Protein AF-A0A376REC2-F1 (afdb_monomer)

Foldseek 3Di:
DDFDFFEACQVCQVPQLVCCVVVVAQEAEHADDHDDSNVVSCVVSVHDYDHDPDDGRPPPPDDD

Solvent-accessible surface area (backbone atoms only — not comparable to full-atom values): 3989 Å² total; per-residue (Å²): 140,87,73,87,50,68,55,66,37,62,81,44,37,90,49,42,37,62,46,34,70,75,68,64,56,46,72,47,76,23,25,71,72,74,60,71,59,36,54,53,33,22,67,77,66,65,29,44,78,43,69,52,95,67,70,73,52,73,76,78,63,74,82,127

Structure (mmCIF, N/CA/C/O backbone):
data_AF-A0A376REC2-F1
#
_entry.id   AF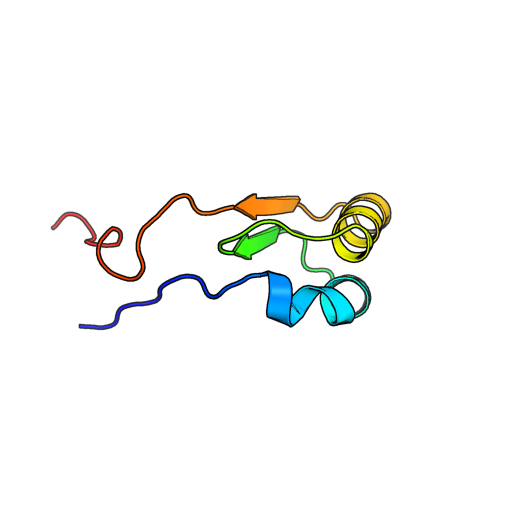-A0A376REC2-F1
#
loop_
_atom_site.group_PDB
_atom_site.id
_atom_site.type_symbol
_atom_site.label_atom_id
_atom_site.label_alt_id
_atom_site.label_comp_id
_atom_site.label_asym_id
_atom_site.label_entity_id
_atom_site.label_seq_id
_atom_site.pdbx_PDB_ins_code
_atom_site.Cartn_x
_atom_site.Cartn_y
_atom_site.Cartn_z
_atom_site.occupancy
_atom_site.B_iso_or_equiv
_atom_site.auth_seq_id
_atom_site.auth_comp_id
_atom_site.auth_asym_id
_atom_site.auth_atom_id
_atom_site.pdbx_PDB_model_num
ATOM 1 N N . MET A 1 1 ? -7.809 -1.456 -27.589 1.00 50.25 1 MET A N 1
ATOM 2 C CA . MET A 1 1 ? -6.722 -2.129 -26.842 1.00 50.25 1 MET A CA 1
ATOM 3 C C . MET A 1 1 ? -6.330 -1.205 -25.704 1.00 50.25 1 MET A C 1
ATOM 5 O O . MET A 1 1 ? -5.885 -0.104 -25.986 1.00 50.25 1 MET A O 1
ATOM 9 N N . VAL A 1 2 ? -6.586 -1.591 -24.453 1.00 58.62 2 VAL A N 1
ATOM 10 C CA . VAL A 1 2 ? -6.282 -0.766 -23.271 1.00 58.62 2 VAL A CA 1
ATOM 11 C C . VAL A 1 2 ? -5.202 -1.486 -22.478 1.00 58.62 2 VAL A C 1
ATOM 13 O O . VAL A 1 2 ? -5.320 -2.681 -22.225 1.00 58.62 2 VAL A O 1
ATOM 16 N N . SER A 1 3 ? -4.134 -0.775 -22.135 1.00 66.75 3 SER A N 1
ATOM 17 C CA . SER A 1 3 ? -3.062 -1.288 -21.287 1.00 66.75 3 SER A CA 1
ATOM 18 C C . SER A 1 3 ? -3.110 -0.568 -19.948 1.00 66.75 3 SER A C 1
ATOM 20 O O . SER A 1 3 ? -2.996 0.654 -19.913 1.00 66.75 3 SER A O 1
ATOM 22 N N . VAL A 1 4 ? -3.193 -1.324 -18.855 1.00 71.94 4 VAL A N 1
ATOM 23 C CA . VAL A 1 4 ? -3.099 -0.801 -17.487 1.00 71.94 4 VAL A CA 1
ATOM 24 C C . VAL A 1 4 ? -1.814 -1.344 -16.868 1.00 71.94 4 VAL A C 1
ATOM 26 O O . VAL A 1 4 ? -1.761 -2.471 -16.388 1.00 71.94 4 VAL A O 1
ATOM 29 N N . GLY A 1 5 ? -0.733 -0.569 -16.967 1.00 73.00 5 GLY A N 1
ATOM 30 C CA . GLY A 1 5 ? 0.544 -0.900 -16.332 1.00 73.00 5 GLY A CA 1
ATOM 31 C C . GLY A 1 5 ? 0.648 -0.288 -14.930 1.00 73.00 5 GLY A C 1
ATOM 32 O O . GLY A 1 5 ? 0.108 0.799 -14.715 1.00 73.00 5 GLY A O 1
ATOM 33 N N . PRO A 1 6 ? 1.365 -0.925 -13.987 1.00 73.88 6 PRO A N 1
ATOM 34 C CA . PRO A 1 6 ? 1.580 -0.354 -12.663 1.00 73.88 6 PRO A CA 1
ATOM 35 C C . PRO A 1 6 ? 2.483 0.886 -12.736 1.00 73.88 6 PRO A C 1
ATOM 37 O O . PRO A 1 6 ? 3.474 0.929 -13.476 1.00 73.88 6 PRO A O 1
ATOM 40 N N . THR A 1 7 ? 2.151 1.895 -11.935 1.00 76.00 7 THR A N 1
ATOM 41 C CA . THR A 1 7 ? 2.954 3.117 -11.780 1.00 76.00 7 THR A CA 1
ATOM 42 C C . THR A 1 7 ? 3.960 2.954 -10.635 1.00 76.00 7 THR A C 1
ATOM 44 O O . THR A 1 7 ? 3.828 2.061 -9.799 1.00 76.00 7 THR A O 1
ATOM 47 N N . THR A 1 8 ? 5.020 3.770 -10.636 1.00 72.38 8 THR A N 1
ATOM 48 C CA . THR A 1 8 ? 6.034 3.772 -9.571 1.00 72.38 8 THR A CA 1
ATOM 49 C C . THR A 1 8 ? 5.403 4.075 -8.208 1.00 72.38 8 THR A C 1
ATOM 51 O O . THR A 1 8 ? 4.825 5.150 -8.049 1.00 72.38 8 THR A O 1
ATOM 54 N N . SER A 1 9 ? 5.560 3.165 -7.243 1.00 65.62 9 SER A N 1
ATOM 55 C CA . SER A 1 9 ? 4.989 3.250 -5.888 1.00 65.62 9 SER A CA 1
ATOM 56 C C . SER A 1 9 ? 5.572 4.389 -5.046 1.00 65.62 9 SER A C 1
ATOM 58 O O . SER A 1 9 ? 4.831 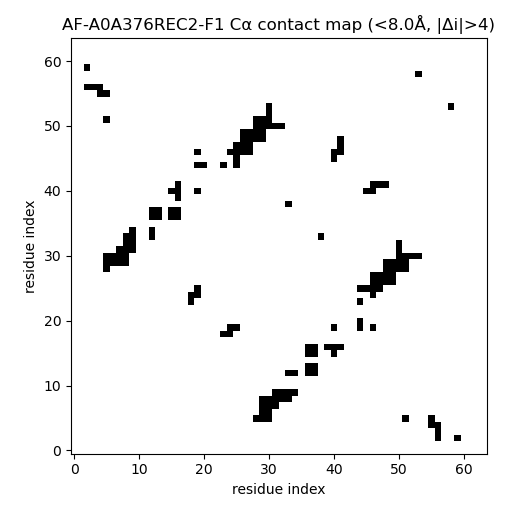5.023 -4.310 1.00 65.62 9 SER A O 1
ATOM 60 N N . MET A 1 10 ? 6.841 4.766 -5.248 1.00 66.06 10 MET A N 1
ATOM 61 C CA . MET A 1 10 ? 7.488 5.877 -4.519 1.00 66.06 10 MET A CA 1
ATOM 62 C C . MET A 1 10 ? 6.739 7.221 -4.585 1.00 66.06 10 MET A C 1
ATOM 64 O O . MET A 1 10 ? 6.927 8.071 -3.725 1.00 66.06 10 MET A O 1
ATOM 68 N N . ARG A 1 11 ? 5.898 7.452 -5.604 1.00 71.88 11 ARG A N 1
ATOM 69 C CA . ARG A 1 11 ? 5.109 8.695 -5.702 1.00 71.88 11 ARG A CA 1
ATOM 70 C C . ARG A 1 11 ? 3.968 8.767 -4.687 1.00 71.88 11 ARG A C 1
ATOM 72 O O . ARG A 1 11 ? 3.476 9.859 -4.436 1.00 71.88 11 ARG A O 1
ATOM 79 N N . MET A 1 12 ? 3.533 7.625 -4.162 1.00 72.38 12 MET A N 1
ATOM 80 C CA . MET A 1 12 ? 2.432 7.521 -3.204 1.00 72.38 12 MET A CA 1
ATOM 81 C C . MET A 1 12 ? 2.914 7.295 -1.767 1.00 72.38 12 MET A C 1
ATOM 83 O O . MET A 1 12 ? 2.087 7.298 -0.863 1.00 72.38 12 MET A O 1
ATOM 87 N N . GLU A 1 13 ? 4.226 7.195 -1.538 1.00 76.62 13 GLU A N 1
ATOM 88 C CA . GLU A 1 13 ? 4.803 6.820 -0.240 1.00 76.62 13 GLU A CA 1
ATOM 89 C C . GLU A 1 13 ? 4.391 7.763 0.903 1.00 76.62 13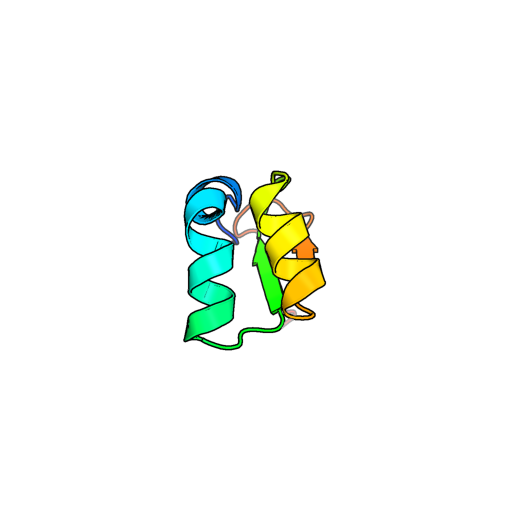 GLU A C 1
ATOM 91 O O . GLU A 1 13 ? 4.026 7.313 1.987 1.00 76.62 13 GLU A O 1
ATOM 96 N N . SER A 1 14 ? 4.380 9.078 0.657 1.00 74.69 14 SER A N 1
ATOM 97 C CA . SER A 1 14 ? 3.978 10.073 1.661 1.00 74.69 14 SER A CA 1
ATOM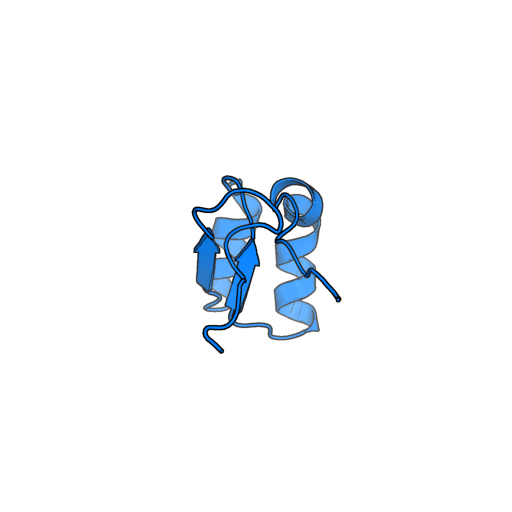 98 C C . SER A 1 14 ? 2.490 10.019 2.008 1.00 74.69 14 SER A C 1
ATOM 100 O O . SER A 1 14 ? 2.106 10.434 3.095 1.00 74.69 14 SER A O 1
ATOM 102 N N . PHE A 1 15 ? 1.657 9.510 1.098 1.00 78.75 15 PHE A N 1
ATOM 103 C CA . PHE A 1 15 ? 0.200 9.497 1.238 1.00 78.75 15 PHE A CA 1
ATOM 104 C C . PHE A 1 15 ? -0.350 8.115 1.585 1.00 78.75 15 PHE A C 1
ATOM 106 O O . PHE A 1 15 ? -1.497 8.003 2.002 1.00 78.75 15 PHE A O 1
ATOM 113 N N . GLU A 1 16 ? 0.443 7.055 1.442 1.00 77.38 16 GLU A N 1
ATOM 114 C CA . GLU A 1 16 ? -0.023 5.675 1.570 1.00 77.38 16 GLU A CA 1
ATOM 115 C C . GLU A 1 16 ? -0.551 5.363 2.969 1.00 77.38 16 GLU A C 1
ATOM 117 O O . GLU A 1 16 ? -1.558 4.674 3.106 1.00 77.38 16 GLU A O 1
ATOM 122 N N . ARG A 1 17 ? 0.059 5.931 4.013 1.00 79.44 17 ARG A N 1
ATOM 123 C CA . ARG A 1 17 ? -0.415 5.763 5.391 1.00 79.44 17 ARG A CA 1
ATOM 124 C C . ARG A 1 17 ? -1.812 6.353 5.599 1.00 79.44 17 ARG A C 1
ATOM 126 O O . ARG A 1 17 ? -2.689 5.654 6.100 1.00 79.44 17 ARG A O 1
ATOM 133 N N . GLU A 1 18 ? -2.011 7.613 5.220 1.00 83.19 18 GLU A N 1
ATOM 134 C CA . GLU A 1 18 ? -3.309 8.292 5.345 1.00 83.19 18 GLU A CA 1
ATOM 135 C C . GLU A 1 18 ? -4.349 7.661 4.418 1.00 83.19 18 GLU A C 1
ATOM 137 O O . GLU A 1 18 ? -5.508 7.497 4.788 1.00 83.19 18 GLU A O 1
ATOM 142 N N . PHE A 1 19 ? -3.924 7.236 3.228 1.00 83.75 19 PHE A N 1
ATOM 143 C CA . PHE A 1 19 ? -4.788 6.576 2.265 1.00 83.75 19 PHE A CA 1
ATOM 144 C C . PHE A 1 19 ? -5.300 5.237 2.797 1.00 83.75 19 PHE A C 1
ATOM 146 O O . PHE A 1 19 ? -6.497 4.973 2.709 1.00 83.75 19 PHE A O 1
ATOM 153 N N . ILE A 1 20 ? -4.436 4.408 3.390 1.00 82.75 20 ILE A N 1
ATOM 154 C CA . ILE A 1 20 ? -4.839 3.130 3.991 1.00 82.75 20 ILE A CA 1
ATOM 155 C C . ILE A 1 20 ? -5.776 3.360 5.188 1.00 82.75 20 ILE A C 1
ATOM 157 O O . ILE A 1 20 ? -6.744 2.618 5.343 1.00 82.75 20 ILE A O 1
ATOM 161 N N . GLU A 1 21 ? -5.542 4.397 5.997 1.00 83.88 21 GLU A N 1
ATOM 162 C CA . GLU A 1 21 ? -6.413 4.750 7.128 1.00 83.88 21 GLU A CA 1
ATOM 163 C C . GLU A 1 21 ? -7.812 5.189 6.673 1.00 83.88 21 GLU A C 1
ATOM 165 O O . GLU A 1 21 ? -8.812 4.736 7.226 1.00 83.88 21 GLU A O 1
ATOM 170 N N . GLN A 1 22 ? -7.890 6.026 5.637 1.00 85.75 22 GLN A N 1
ATOM 171 C CA . GLN A 1 22 ? -9.158 6.559 5.134 1.00 85.75 22 GLN A CA 1
ATOM 172 C C . GLN A 1 22 ? -9.949 5.538 4.311 1.00 85.75 22 GLN A C 1
ATOM 174 O O . GLN A 1 22 ? -11.173 5.473 4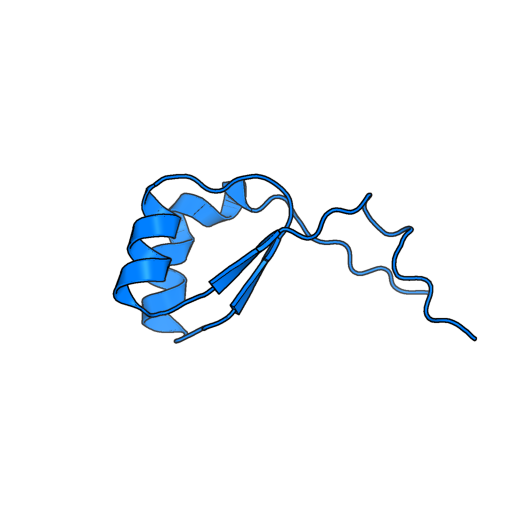.410 1.00 85.75 22 GLN A O 1
ATOM 179 N N . THR A 1 23 ? -9.269 4.751 3.474 1.00 83.19 23 THR A N 1
ATOM 180 C CA . THR A 1 23 ? -9.929 3.838 2.524 1.00 83.19 23 THR A CA 1
ATOM 181 C C . THR A 1 23 ? -10.032 2.402 3.028 1.00 83.19 23 THR A C 1
ATOM 183 O O . THR A 1 23 ? -10.812 1.620 2.486 1.00 83.19 23 THR A O 1
ATOM 186 N N . GLY A 1 24 ? -9.250 2.022 4.043 1.00 82.25 24 GLY A N 1
ATOM 187 C CA . GLY A 1 24 ? -9.199 0.647 4.542 1.00 82.25 24 GLY A CA 1
ATOM 188 C C . GLY A 1 24 ? -8.658 -0.358 3.519 1.00 82.25 24 GLY A C 1
ATOM 189 O O . GLY A 1 24 ? -8.946 -1.555 3.612 1.00 82.25 24 GLY A O 1
ATOM 190 N N . VAL A 1 25 ? -7.909 0.108 2.514 1.00 83.62 25 VAL A N 1
ATOM 191 C CA . VAL A 1 25 ? -7.341 -0.746 1.466 1.00 83.62 25 VAL A CA 1
ATOM 192 C C . VAL A 1 25 ? -6.317 -1.707 2.067 1.00 83.62 25 VAL A C 1
ATOM 194 O O . VAL A 1 25 ? -5.365 -1.308 2.730 1.00 83.62 25 VAL A O 1
ATOM 197 N N . LYS A 1 26 ? -6.502 -3.003 1.798 1.00 82.12 26 LYS A N 1
ATOM 198 C CA . LYS A 1 26 ? -5.646 -4.085 2.316 1.00 82.12 26 LYS A CA 1
ATOM 199 C C . LYS A 1 26 ? -4.584 -4.559 1.328 1.00 82.12 26 LYS A C 1
ATOM 201 O O . LYS A 1 26 ? -3.720 -5.343 1.707 1.00 82.12 26 LYS A O 1
ATOM 206 N N . LEU A 1 27 ? -4.663 -4.135 0.069 1.00 81.56 27 LEU A N 1
ATOM 207 C CA . LEU A 1 27 ? -3.763 -4.582 -0.987 1.00 81.56 27 LEU A CA 1
ATOM 208 C C . LEU A 1 27 ? -3.373 -3.410 -1.881 1.00 81.56 27 LEU A C 1
ATOM 210 O O . LEU A 1 27 ? -4.233 -2.801 -2.513 1.00 81.56 27 LEU A O 1
ATOM 214 N N . VAL A 1 28 ? -2.074 -3.145 -1.971 1.00 82.19 28 VAL A N 1
ATOM 215 C CA . VAL A 1 28 ? -1.506 -2.149 -2.879 1.00 82.19 28 VAL A CA 1
ATOM 216 C C . VAL A 1 28 ? -0.594 -2.859 -3.872 1.00 82.19 28 VAL A C 1
ATOM 218 O O . VAL A 1 28 ? 0.295 -3.610 -3.476 1.00 82.19 28 VAL A O 1
ATOM 221 N N . VAL A 1 29 ? -0.818 -2.639 -5.169 1.00 82.88 29 VAL A N 1
ATOM 222 C CA . VAL A 1 29 ? -0.020 -3.240 -6.246 1.00 82.88 29 VAL A CA 1
ATOM 223 C C . VAL A 1 29 ? 0.717 -2.139 -6.995 1.00 82.88 29 VAL A C 1
ATOM 225 O O . VAL A 1 29 ? 0.095 -1.233 -7.548 1.00 82.88 29 VAL A O 1
ATOM 228 N N . GLY A 1 30 ? 2.045 -2.220 -7.039 1.00 79.88 30 GLY A N 1
ATOM 229 C CA . GLY A 1 30 ? 2.879 -1.190 -7.656 1.00 79.88 30 GLY A CA 1
ATOM 230 C C . GLY A 1 30 ? 4.163 -1.739 -8.260 1.00 79.88 30 GLY A C 1
ATOM 231 O O . GLY A 1 30 ? 4.411 -2.944 -8.261 1.00 79.88 30 GLY A O 1
ATOM 232 N N . LYS A 1 31 ? 4.994 -0.843 -8.797 1.00 77.19 31 LYS A N 1
ATOM 233 C CA . LYS A 1 31 ? 6.370 -1.167 -9.194 1.00 77.19 31 LYS A CA 1
ATOM 234 C C . LYS A 1 31 ? 7.370 -0.282 -8.457 1.00 77.19 31 LYS A C 1
ATOM 236 O O . LYS A 1 31 ? 7.154 0.922 -8.341 1.00 77.19 31 LYS A O 1
ATOM 241 N N . GLY A 1 32 ? 8.506 -0.859 -8.083 1.00 71.62 32 GLY A N 1
ATOM 242 C CA . GLY A 1 32 ? 9.536 -0.178 -7.296 1.00 71.62 32 GLY A CA 1
ATOM 243 C C . GLY A 1 32 ? 9.456 -0.529 -5.812 1.00 71.62 32 GLY A C 1
ATOM 244 O O . GLY A 1 32 ? 8.483 -1.128 -5.362 1.00 71.62 32 GLY A O 1
ATOM 245 N N . GLY A 1 33 ? 10.520 -0.203 -5.079 1.00 66.88 33 GLY A N 1
ATOM 246 C CA . GLY A 1 33 ? 10.551 -0.340 -3.625 1.00 66.88 33 GLY A CA 1
ATOM 247 C C . GLY A 1 33 ? 9.724 0.751 -2.952 1.00 66.88 33 GLY A C 1
ATOM 248 O O . GLY A 1 33 ? 9.458 1.793 -3.553 1.00 66.88 33 GLY A O 1
ATOM 249 N N . MET A 1 34 ? 9.331 0.499 -1.711 1.00 71.06 34 MET A N 1
ATOM 250 C CA . MET A 1 34 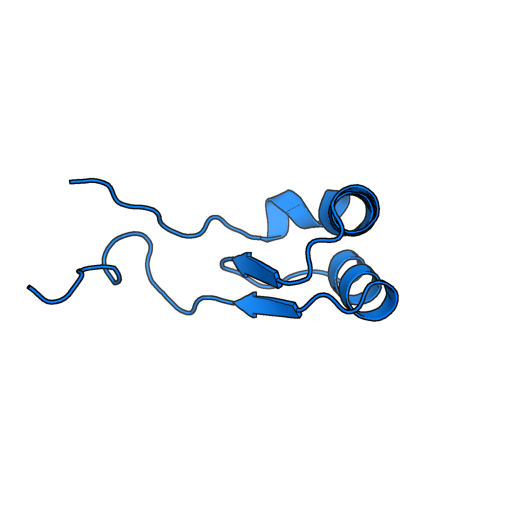? 8.673 1.484 -0.859 1.00 71.06 34 MET A CA 1
ATOM 251 C C . MET A 1 34 ? 9.541 1.793 0.350 1.00 71.06 34 MET A C 1
ATOM 253 O O . MET A 1 34 ? 10.238 0.906 0.845 1.00 71.06 34 MET A O 1
ATOM 257 N N . GLY A 1 35 ? 9.492 3.039 0.805 1.00 76.75 35 GLY A N 1
ATOM 258 C CA . GLY A 1 35 ? 10.191 3.509 1.988 1.00 76.75 35 GLY A CA 1
ATOM 259 C C . GLY A 1 35 ? 9.510 3.153 3.318 1.00 76.75 35 GLY A C 1
ATOM 260 O O . GLY A 1 35 ? 8.484 2.463 3.361 1.00 76.75 35 GLY A O 1
ATOM 261 N N . PRO A 1 36 ? 10.088 3.634 4.433 1.00 78.12 36 PRO A N 1
ATOM 262 C CA . PRO A 1 36 ? 9.731 3.211 5.789 1.00 78.12 36 PRO A CA 1
ATOM 263 C C . PRO A 1 36 ? 8.306 3.608 6.204 1.00 78.12 36 PRO A C 1
ATOM 265 O O . PRO A 1 36 ? 7.663 2.885 6.963 1.00 78.12 36 PRO A O 1
ATOM 268 N N . LEU A 1 37 ? 7.772 4.713 5.673 1.00 77.62 37 LEU A N 1
ATOM 269 C CA . LEU A 1 37 ? 6.423 5.191 5.999 1.00 77.62 37 LEU A CA 1
ATOM 270 C C . LEU A 1 37 ? 5.333 4.216 5.542 1.00 77.62 37 LEU A C 1
ATOM 272 O O . LEU A 1 37 ? 4.379 3.956 6.284 1.00 77.62 37 LEU A O 1
ATOM 276 N N . THR A 1 38 ? 5.482 3.633 4.351 1.00 75.75 38 THR A N 1
ATOM 277 C CA . THR A 1 38 ? 4.516 2.647 3.864 1.00 75.75 38 THR A CA 1
ATOM 278 C C . THR A 1 38 ? 4.647 1.321 4.606 1.00 75.75 38 THR A C 1
ATOM 280 O O . THR A 1 38 ? 3.637 0.660 4.842 1.00 75.75 38 THR A O 1
ATOM 283 N N . GLU A 1 39 ? 5.852 0.938 5.040 1.00 80.00 39 GLU A N 1
ATOM 284 C CA . GLU A 1 39 ? 6.047 -0.253 5.875 1.00 80.00 39 GLU A CA 1
ATOM 285 C C . GLU A 1 39 ? 5.319 -0.119 7.223 1.00 80.00 39 GLU A C 1
ATOM 287 O O . GLU A 1 39 ? 4.616 -1.041 7.647 1.00 80.00 39 GLU A O 1
ATOM 292 N N . GLU A 1 40 ? 5.420 1.043 7.871 1.00 82.56 40 GLU A N 1
ATOM 293 C CA . GLU A 1 40 ? 4.676 1.339 9.099 1.00 82.56 40 GLU A CA 1
ATOM 294 C C . GLU A 1 40 ? 3.159 1.318 8.874 1.00 82.56 40 GLU A C 1
ATOM 296 O O . GLU A 1 40 ? 2.424 0.723 9.669 1.00 82.56 40 GLU A O 1
ATOM 301 N N . GLY A 1 41 ? 2.683 1.911 7.773 1.00 81.38 41 GLY A N 1
ATOM 302 C CA . GLY A 1 41 ? 1.271 1.869 7.382 1.00 81.38 41 GLY A CA 1
ATOM 303 C C . GLY A 1 41 ? 0.772 0.438 7.162 1.00 81.38 41 GLY A C 1
ATOM 304 O O . GLY A 1 41 ? -0.260 0.041 7.707 1.00 81.38 41 GLY A O 1
ATOM 305 N N . CYS A 1 42 ? 1.546 -0.379 6.447 1.00 80.94 42 CYS A N 1
ATOM 306 C CA . CYS A 1 42 ? 1.232 -1.783 6.192 1.00 80.94 42 CYS A CA 1
ATOM 307 C C . CYS A 1 42 ? 1.165 -2.604 7.486 1.00 80.94 42 CYS A C 1
ATOM 309 O O . CYS A 1 42 ? 0.226 -3.381 7.669 1.00 80.94 42 CYS A O 1
ATOM 311 N N . LYS A 1 43 ? 2.102 -2.390 8.422 1.00 81.62 43 LYS A N 1
ATOM 312 C CA . LYS A 1 43 ? 2.101 -3.054 9.738 1.00 81.62 43 LYS A CA 1
ATOM 313 C C . LYS A 1 43 ? 0.903 -2.644 10.592 1.00 81.62 43 LYS A C 1
ATOM 315 O O . LYS A 1 43 ? 0.255 -3.508 11.181 1.00 81.62 43 LYS A O 1
ATOM 320 N N . LYS A 1 44 ? 0.590 -1.346 10.652 1.00 83.56 44 LYS A N 1
ATOM 321 C CA . LYS A 1 44 ? -0.483 -0.814 11.507 1.00 83.56 44 LYS A CA 1
ATOM 322 C C . LYS A 1 44 ? -1.874 -1.222 11.021 1.00 83.56 44 LYS A C 1
ATOM 324 O O . LYS A 1 44 ? -2.724 -1.578 11.833 1.00 83.56 44 LYS A O 1
ATOM 329 N N . PHE A 1 45 ? -2.096 -1.206 9.708 1.00 82.81 45 PHE A N 1
ATOM 330 C CA . PHE A 1 45 ? -3.416 -1.425 9.110 1.00 82.81 45 PHE A CA 1
ATOM 331 C C . PHE A 1 45 ? -3.578 -2.798 8.435 1.00 82.81 45 PHE A C 1
ATOM 333 O O . PHE A 1 45 ? -4.608 -3.062 7.817 1.00 82.81 45 PHE A O 1
ATOM 340 N N . LYS A 1 46 ? -2.593 -3.698 8.587 1.00 81.56 46 LYS A N 1
ATOM 341 C CA . LYS A 1 46 ? -2.560 -5.035 7.961 1.00 81.56 46 LYS A CA 1
ATOM 342 C C . LYS A 1 46 ? -2.779 -4.973 6.444 1.00 81.56 46 LYS A C 1
ATOM 344 O O . LYS A 1 46 ? -3.555 -5.753 5.888 1.00 81.56 46 LYS A O 1
ATOM 349 N N . ALA A 1 47 ? -2.100 -4.036 5.789 1.00 80.62 47 ALA A N 1
ATOM 350 C CA . ALA A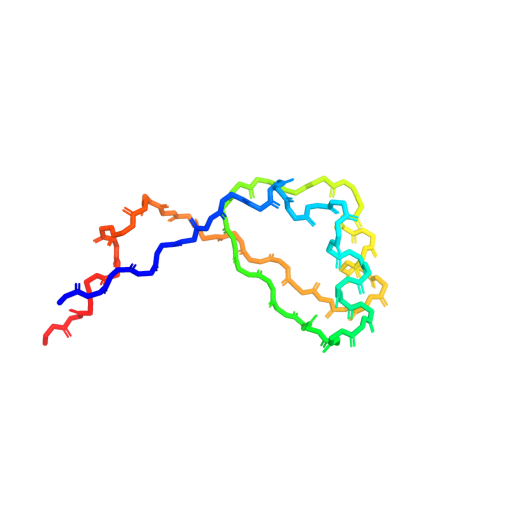 1 47 ? -2.087 -3.934 4.336 1.00 80.62 47 ALA A CA 1
ATOM 351 C C . ALA A 1 47 ? -0.867 -4.663 3.761 1.00 80.62 47 ALA A C 1
ATOM 353 O O . A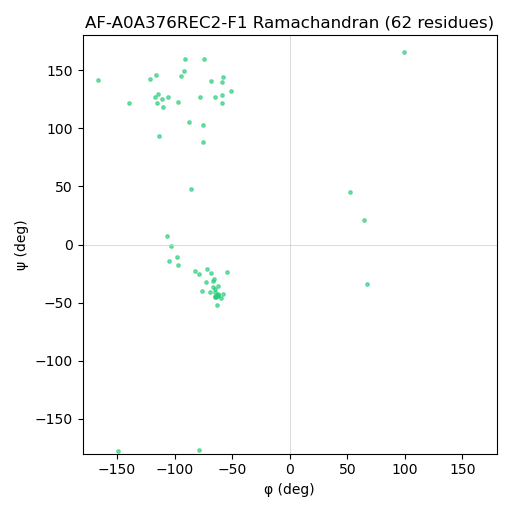LA A 1 47 ? 0.205 -4.688 4.365 1.00 80.62 47 ALA A O 1
ATOM 354 N N . LEU A 1 48 ? -1.040 -5.276 2.595 1.00 79.38 48 LEU A N 1
ATOM 355 C CA . LEU A 1 48 ? 0.022 -5.929 1.844 1.00 79.38 48 LEU A CA 1
ATOM 356 C C . LEU A 1 48 ? 0.383 -5.070 0.644 1.00 79.38 48 LEU A C 1
ATOM 358 O O . LEU A 1 48 ? -0.474 -4.736 -0.175 1.00 79.38 48 LEU A O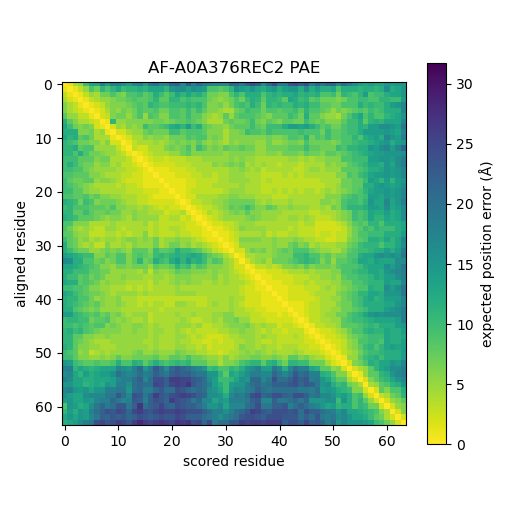 1
ATOM 362 N N . HIS A 1 49 ? 1.667 -4.771 0.511 1.00 80.62 49 HIS A N 1
ATOM 363 C CA . HIS A 1 49 ? 2.198 -4.236 -0.726 1.00 80.62 49 HIS A CA 1
ATOM 364 C C . HIS A 1 49 ? 2.808 -5.351 -1.557 1.00 80.62 49 HIS A C 1
ATOM 366 O O . HIS A 1 49 ? 3.720 -6.051 -1.117 1.00 80.62 49 HIS A O 1
ATOM 372 N N . VAL A 1 50 ? 2.304 -5.499 -2.775 1.00 81.31 50 VAL A N 1
ATOM 373 C CA . VAL A 1 50 ? 2.789 -6.479 -3.734 1.00 81.31 50 VAL A CA 1
ATOM 374 C C . VAL A 1 50 ? 3.487 -5.735 -4.856 1.00 81.31 50 VAL A C 1
ATOM 376 O O . VAL A 1 50 ? 2.892 -4.941 -5.590 1.00 81.31 50 VAL A O 1
ATOM 379 N N . ILE A 1 51 ? 4.772 -6.027 -5.000 1.00 81.31 51 ILE A N 1
ATOM 380 C CA . ILE A 1 51 ? 5.565 -5.525 -6.111 1.00 81.31 51 ILE A CA 1
ATOM 381 C C . ILE A 1 51 ? 5.219 -6.377 -7.324 1.00 81.31 51 ILE A C 1
ATOM 383 O O . ILE A 1 51 ? 5.309 -7.601 -7.273 1.00 81.31 51 ILE A O 1
ATOM 387 N N . PHE A 1 52 ? 4.842 -5.736 -8.425 1.00 76.81 52 PHE A N 1
ATOM 388 C CA . PHE A 1 52 ? 4.670 -6.400 -9.706 1.00 76.81 52 PHE A CA 1
ATOM 389 C C . PHE A 1 52 ? 6.015 -6.416 -10.454 1.00 76.81 52 PHE A C 1
ATOM 391 O O . PHE A 1 52 ? 6.438 -5.371 -10.970 1.00 76.81 52 PHE A O 1
ATOM 398 N N . PRO A 1 53 ? 6.717 -7.565 -10.534 1.00 62.84 53 PRO A N 1
ATOM 399 C CA . PRO A 1 53 ? 7.964 -7.669 -11.278 1.00 62.84 53 PRO A CA 1
ATOM 400 C C . PRO A 1 53 ? 7.646 -7.705 -12.779 1.00 62.84 53 PRO A C 1
ATOM 402 O O . PRO A 1 53 ? 7.451 -8.764 -13.369 1.00 62.84 53 PRO A O 1
ATOM 405 N N . GLY A 1 54 ? 7.544 -6.544 -13.431 1.00 60.28 54 GLY A N 1
ATOM 406 C CA . GLY A 1 54 ? 7.198 -6.518 -14.851 1.00 60.28 54 GLY A CA 1
ATOM 407 C C . GLY A 1 54 ? 7.415 -5.184 -15.554 1.00 60.28 54 GLY A C 1
ATOM 408 O O . GLY A 1 54 ? 7.145 -4.112 -15.016 1.00 60.28 54 GLY A O 1
ATOM 409 N N . ARG A 1 55 ? 7.884 -5.268 -16.807 1.00 51.66 55 ARG A N 1
ATOM 410 C CA . ARG A 1 55 ? 7.961 -4.137 -17.747 1.00 51.66 55 ARG A CA 1
ATOM 411 C C . ARG A 1 55 ? 6.560 -3.536 -17.957 1.00 51.66 55 ARG A C 1
ATOM 413 O O . ARG A 1 55 ? 5.593 -4.301 -18.010 1.00 51.66 55 ARG A O 1
ATOM 420 N N . PRO A 1 56 ? 6.431 -2.206 -18.124 1.00 50.91 56 PRO A N 1
ATOM 421 C CA . PRO A 1 56 ? 5.130 -1.580 -18.324 1.00 50.91 56 PRO A CA 1
ATOM 422 C C . PRO A 1 56 ? 4.447 -2.158 -19.573 1.00 50.91 56 PRO A C 1
ATOM 424 O O . PRO A 1 56 ? 5.097 -2.414 -20.587 1.00 50.91 56 PRO A O 1
ATOM 427 N N . ALA A 1 57 ? 3.135 -2.383 -19.474 1.00 51.75 57 ALA A N 1
ATOM 428 C CA . ALA A 1 57 ? 2.201 -2.730 -20.552 1.00 51.75 57 ALA A CA 1
ATOM 429 C C . ALA A 1 57 ? 2.345 -4.095 -21.261 1.00 51.75 57 ALA A C 1
ATOM 431 O O . ALA A 1 57 ? 1.336 -4.671 -21.658 1.00 51.75 57 ALA A O 1
ATOM 432 N N . ARG A 1 58 ? 3.552 -4.648 -21.446 1.00 44.19 58 ARG A N 1
ATOM 433 C CA . ARG A 1 58 ? 3.741 -5.790 -22.372 1.00 44.19 58 ARG A CA 1
ATOM 434 C C . ARG A 1 58 ? 3.317 -7.153 -21.808 1.00 44.19 58 ARG A C 1
ATOM 436 O O . ARG A 1 58 ? 3.008 -8.047 -22.589 1.00 44.19 58 ARG A O 1
ATOM 443 N N . CYS A 1 59 ? 3.315 -7.316 -20.483 1.00 43.00 59 CYS A N 1
ATOM 444 C CA . CYS A 1 59 ? 3.085 -8.612 -19.826 1.00 43.00 59 CYS A CA 1
ATOM 445 C C . CYS A 1 59 ? 1.592 -8.976 -19.682 1.00 43.00 59 CYS A C 1
ATOM 447 O O . CYS A 1 59 ? 1.253 -10.151 -19.640 1.00 43.00 59 CYS A O 1
ATOM 449 N N . TRP A 1 60 ? 0.682 -7.993 -19.694 1.00 44.16 60 TRP A N 1
ATOM 450 C CA . TRP A 1 60 ? -0.773 -8.214 -19.654 1.00 44.16 60 TRP A CA 1
ATOM 451 C C . TRP A 1 60 ? -1.359 -8.446 -21.059 1.00 44.16 60 TRP A C 1
ATOM 453 O O . TRP A 1 60 ? -2.359 -7.852 -21.460 1.00 44.16 60 TRP A O 1
ATOM 463 N N . ARG A 1 61 ? -0.732 -9.330 -21.844 1.00 46.91 61 ARG A N 1
ATOM 464 C CA . ARG A 1 61 ? -1.460 -10.001 -22.925 1.00 46.91 61 ARG A CA 1
ATOM 465 C C . ARG A 1 61 ? -2.329 -11.057 -22.250 1.00 46.91 61 ARG A C 1
ATOM 467 O O . ARG A 1 61 ? -1.801 -12.086 -21.844 1.00 46.91 61 ARG A O 1
ATOM 474 N N . GLN A 1 62 ? -3.633 -10.799 -22.110 1.00 40.25 62 GLN A N 1
ATOM 475 C CA . GLN A 1 62 ? -4.570 -11.889 -21.829 1.00 40.25 62 GLN A CA 1
ATOM 476 C C . GLN A 1 62 ? -4.330 -12.994 -22.875 1.00 40.25 62 GLN A C 1
ATOM 478 O O . GLN A 1 62 ? -4.202 -12.659 -24.063 1.00 40.25 62 GLN A O 1
ATOM 483 N N . PRO A 1 63 ? -4.200 -14.272 -22.472 1.00 48.91 63 PRO A N 1
ATOM 484 C CA . PRO A 1 63 ? -4.226 -15.355 -23.441 1.00 48.91 63 PRO A CA 1
ATOM 485 C C . PRO A 1 63 ? -5.573 -15.266 -24.169 1.00 48.91 63 PRO A C 1
ATOM 487 O O . PRO A 1 63 ? -6.607 -15.097 -23.522 1.00 48.91 63 PRO A O 1
ATOM 490 N N . ARG A 1 64 ? -5.536 -15.263 -25.505 1.00 42.62 64 ARG A N 1
ATOM 491 C CA . ARG A 1 64 ? -6.749 -15.524 -26.286 1.00 42.62 64 ARG A CA 1
ATOM 492 C C . ARG A 1 64 ? -7.201 -16.951 -26.034 1.00 42.62 64 ARG A C 1
ATOM 494 O O . ARG A 1 64 ? -6.296 -17.803 -25.889 1.00 42.62 64 ARG A O 1
#

Secondary structure (DSSP, 8-state):
----PPPBGGGTHHHHHHHHHHH---EEEEBS---HHHHHHHHHHT-EEEE--S-TTTS-----

Radius of gyration: 13.24 Å; Cα contacts (8 Å, |Δi|>4): 81; chains: 1; bounding box: 20×26×38 Å

Nearest PDB structures (foldseek):
  7wz3-assembly1_Q  TM=6.006E-01  e=1.211E-01  Homo sapiens
  3iyg-assembly1_G  TM=7.136E-01  e=6.950E-01  Bos taurus
  6ks8-assembly1_G  TM=5.791E-01  e=4.901E-01  Saccharomyces cerevisiae S288C
  5kl0-assembly1_A  TM=5.974E-01  e=1.982E+00  Xanthomonas citri pv. citri str. 306
  1tdj-assembly1_A-2  TM=4.434E-01  e=1.982E+00  Escherichia coli

InterPro domains:
  IPR004647 Fe-S hydro-lyase, tartrate dehydratase beta-type, catalytic domain [PF05683] (3-55)
  IPR036660 Fe-S hydro-lyase, tartrate dehydratase beta-type, catalytic domain superfamily [G3DSA:3.20.130.10] (1-62)
  IPR036660 Fe-S hydro-lyase, tartrate dehydratase beta-type, catalytic domain superfamily [SSF117457] (1-59)

Mean predicted aligned error: 8.54 Å

Organism: Escherichia coli (NCBI:txid562)

pLDDT: mean 71.87, std 12.95, range [40.25, 85.75]

Sequence (64 aa):
MVSVGPTTSMRMESFEREFIEQTGVKLVVGKGGMGPLTEEGCKKFKALHVIFPGRPARCWRQPR